Protein AF-A0A3T0E724-F1 (afdb_monomer_lite)

Foldseek 3Di:
DDDDDDDDDDDDDDDDPPPPDPPPPDVLQKDFPEWDDDPLEIETFMEGEDPR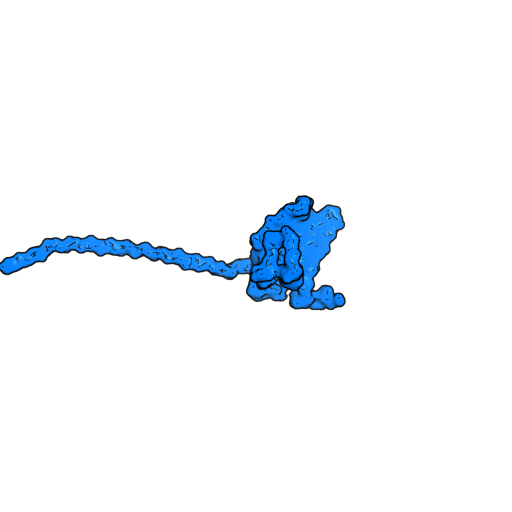LQELVSVVVCCCPPCVPGQWYKYWYAHDPVLTDHDPDHDPSVVVRTQWMWTHHNVVRDTDIGGPCSNPVPNPD

Organism: NCBI:txid1434191

pLDDT: mean 86.04, std 18.44, range [40.41, 98.62]

Radius of gyration: 25.34 Å; chains: 1; bounding box: 53×26×98 Å

Secondary structure (DSSP, 8-state):
--------------------------TTSEEEEEEEEETTEEEEEEEE-GGGGG-HHHHHHHHHHHHTT-SEEEEEEES-TTT--SSSSPPHHHHHT--EEEEEETTTTEEEEEE-TTT-GGG--

Structure (mmCIF, N/CA/C/O backbone):
data_AF-A0A3T0E724-F1
#
_entry.id   AF-A0A3T0E724-F1
#
loop_
_atom_site.group_PDB
_atom_site.id
_atom_site.type_symbol
_atom_site.label_atom_id
_atom_site.label_alt_id
_atom_site.label_comp_id
_atom_site.label_asym_id
_atom_site.label_entity_id
_atom_site.label_seq_id
_atom_site.pdbx_PDB_ins_code
_atom_site.Cartn_x
_atom_site.Cartn_y
_atom_site.Cartn_z
_atom_site.occupancy
_atom_site.B_iso_or_equiv
_atom_site.auth_seq_id
_atom_site.auth_comp_id
_atom_site.auth_asym_id
_atom_site.auth_atom_id
_atom_site.pdbx_PDB_model_num
ATOM 1 N N . MET A 1 1 ? -33.807 -14.672 -79.473 1.00 41.72 1 MET A N 1
ATOM 2 C CA . MET A 1 1 ? -32.841 -13.603 -79.138 1.00 41.72 1 MET A CA 1
ATOM 3 C C . MET A 1 1 ? -33.494 -12.680 -78.117 1.00 41.72 1 MET A C 1
ATOM 5 O O . MET A 1 1 ? -34.682 -12.433 -78.257 1.00 41.72 1 MET A O 1
ATOM 9 N N . SER A 1 2 ? -32.702 -12.206 -77.151 1.00 45.72 2 SER A N 1
ATOM 10 C CA . SER A 1 2 ? -32.975 -11.171 -76.130 1.00 45.72 2 SER A CA 1
ATOM 11 C C . SER A 1 2 ? -33.532 -11.584 -74.755 1.00 45.72 2 SER A C 1
ATOM 13 O O . SER A 1 2 ? -34.696 -11.934 -74.593 1.00 45.72 2 SER A O 1
ATOM 15 N N . ALA A 1 3 ? -32.606 -11.477 -73.788 1.00 44.12 3 ALA A N 1
ATOM 16 C CA . ALA A 1 3 ? -32.683 -11.475 -72.322 1.00 44.12 3 ALA A CA 1
ATOM 17 C C . ALA A 1 3 ? -33.669 -10.416 -71.775 1.00 44.12 3 ALA A C 1
ATOM 19 O O . ALA A 1 3 ? -33.900 -9.408 -72.432 1.00 44.12 3 ALA A O 1
ATOM 20 N N . CYS A 1 4 ? -34.384 -10.603 -70.659 1.00 48.75 4 CYS A N 1
ATOM 21 C CA . CYS A 1 4 ? -33.995 -10.906 -69.268 1.00 48.75 4 CYS A CA 1
ATOM 22 C C . CYS A 1 4 ? -33.212 -9.763 -68.589 1.00 48.75 4 CYS A C 1
ATOM 24 O O . CYS A 1 4 ? -31.987 -9.722 -68.645 1.00 48.75 4 CYS A O 1
ATOM 26 N N . HIS A 1 5 ? -33.935 -8.861 -67.916 1.00 40.41 5 HIS A N 1
ATOM 27 C CA . HIS A 1 5 ? -33.380 -7.913 -66.948 1.00 40.41 5 HIS A CA 1
ATOM 28 C C . HIS A 1 5 ? -34.281 -7.846 -65.706 1.00 40.41 5 HIS A C 1
ATOM 30 O O . HIS A 1 5 ? -35.375 -7.292 -65.748 1.00 40.41 5 HIS A O 1
ATOM 36 N N . LEU A 1 6 ? -33.794 -8.398 -64.595 1.00 48.25 6 LEU A N 1
ATOM 37 C CA . LEU A 1 6 ? -34.247 -8.102 -63.236 1.00 48.25 6 LEU A CA 1
ATOM 38 C C . LEU A 1 6 ? -32.997 -7.679 -62.458 1.00 48.25 6 LEU A C 1
ATOM 40 O O . LEU A 1 6 ? -32.106 -8.489 -62.216 1.00 48.25 6 LEU A O 1
ATOM 44 N N . LEU A 1 7 ? -32.904 -6.390 -62.136 1.00 50.22 7 LEU A N 1
ATOM 45 C CA . LEU A 1 7 ? -31.871 -5.824 -61.269 1.00 50.22 7 LEU A CA 1
ATOM 46 C C . LEU A 1 7 ? -32.371 -5.903 -59.824 1.00 50.22 7 LEU A C 1
ATOM 48 O O . LEU A 1 7 ? -33.326 -5.219 -59.464 1.00 50.22 7 LEU A O 1
ATOM 52 N N . ALA A 1 8 ? -31.729 -6.733 -59.005 1.00 51.75 8 ALA A N 1
ATOM 53 C CA . ALA A 1 8 ? -31.907 -6.737 -57.558 1.00 51.75 8 ALA A CA 1
ATOM 54 C C . ALA A 1 8 ? -30.717 -6.010 -56.915 1.00 51.75 8 ALA A C 1
ATOM 56 O O . ALA A 1 8 ? -29.587 -6.495 -56.949 1.00 51.75 8 ALA A O 1
ATOM 57 N N . SER A 1 9 ? -30.977 -4.828 -56.356 1.00 52.28 9 SER A N 1
ATOM 58 C CA . SER A 1 9 ? -30.008 -4.047 -55.586 1.00 52.28 9 SER A CA 1
ATOM 59 C C . SER A 1 9 ? -29.837 -4.651 -54.191 1.00 52.28 9 SER A C 1
ATOM 61 O O . SER A 1 9 ? -30.769 -4.639 -53.389 1.00 52.28 9 SER A O 1
ATOM 63 N N . LEU A 1 10 ? -28.643 -5.161 -53.891 1.00 52.34 10 LEU A N 1
ATOM 64 C CA . LEU A 1 10 ? -28.242 -5.609 -52.556 1.00 52.34 10 LEU A CA 1
ATOM 65 C C . LEU A 1 10 ? -27.494 -4.474 -51.846 1.00 52.34 10 LEU A C 1
ATOM 67 O O . LEU A 1 10 ? -26.379 -4.120 -52.221 1.00 52.34 10 LEU A O 1
ATOM 71 N N . VAL A 1 11 ? -28.119 -3.907 -50.814 1.00 55.50 11 VAL A N 1
ATOM 72 C CA . VAL A 1 11 ? -27.479 -2.989 -49.864 1.00 55.50 11 VAL A CA 1
ATOM 73 C C . VAL A 1 11 ? -26.815 -3.834 -48.778 1.00 55.50 11 VAL A C 1
ATOM 75 O O . VAL A 1 11 ? -27.500 -4.525 -48.027 1.00 55.50 11 VAL A 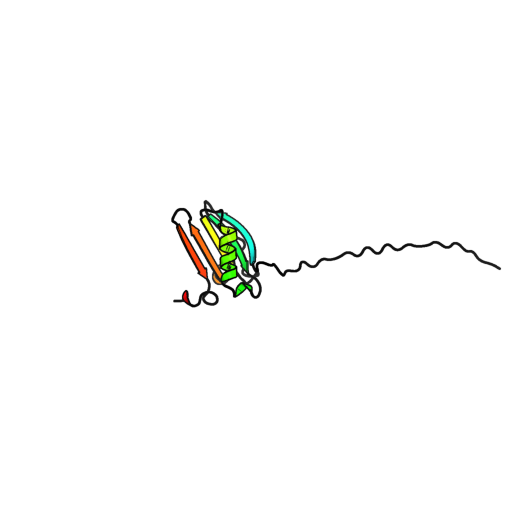O 1
ATOM 78 N N . ALA A 1 12 ? -25.485 -3.798 -48.696 1.00 55.25 12 ALA A N 1
ATOM 79 C CA . ALA A 1 12 ? -24.727 -4.456 -47.636 1.00 55.25 12 ALA A CA 1
ATOM 80 C C . ALA A 1 12 ? -24.492 -3.476 -46.472 1.00 55.25 12 ALA A C 1
ATOM 82 O O . ALA A 1 12 ? -23.723 -2.525 -46.603 1.00 55.25 12 ALA A O 1
ATOM 83 N N . LEU A 1 13 ? -25.150 -3.706 -45.330 1.00 52.47 13 LEU A N 1
ATOM 84 C CA . LEU A 1 13 ? -24.806 -3.069 -44.055 1.00 52.47 13 LEU A CA 1
ATOM 85 C C . LEU A 1 13 ? -23.568 -3.769 -43.476 1.00 52.47 13 LEU A C 1
ATOM 87 O O . LEU A 1 13 ? -23.651 -4.909 -43.022 1.00 52.47 13 LEU A O 1
ATOM 91 N N . ALA A 1 14 ? -22.425 -3.087 -43.472 1.00 58.81 14 ALA A N 1
ATOM 92 C CA . ALA A 1 14 ? -21.248 -3.525 -42.733 1.00 58.81 14 ALA A CA 1
ATOM 93 C C . ALA A 1 14 ? -21.374 -3.074 -41.268 1.00 58.81 14 ALA A C 1
ATOM 95 O O . ALA A 1 14 ? -21.255 -1.888 -40.962 1.00 58.81 14 ALA A O 1
ATOM 96 N N . ALA A 1 15 ? -21.630 -4.015 -40.359 1.00 59.03 15 ALA A N 1
ATOM 97 C CA . ALA A 1 15 ? -21.528 -3.779 -38.924 1.00 59.03 15 ALA A CA 1
ATOM 98 C C . ALA A 1 15 ? -20.046 -3.842 -38.519 1.00 59.03 15 ALA A C 1
ATOM 100 O O . ALA A 1 15 ? -19.445 -4.916 -38.499 1.00 59.03 15 ALA A O 1
ATOM 101 N N . ALA A 1 16 ? -19.443 -2.690 -38.229 1.00 57.19 16 ALA A N 1
ATOM 102 C CA . ALA A 1 16 ? -18.111 -2.627 -37.642 1.00 57.19 16 ALA A CA 1
ATOM 103 C C . ALA A 1 16 ? -18.216 -2.902 -36.135 1.00 57.19 16 ALA A C 1
ATOM 105 O O . ALA A 1 16 ? -18.615 -2.037 -35.357 1.00 57.19 16 ALA A O 1
ATOM 106 N N . SER A 1 17 ? -17.867 -4.118 -35.720 1.00 55.72 17 SER A N 1
ATOM 107 C CA . SER A 1 17 ? -17.662 -4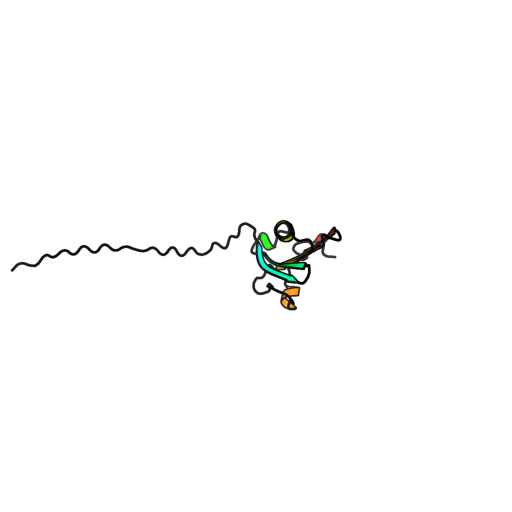.455 -34.312 1.00 55.72 17 SER A CA 1
ATOM 108 C C . SER A 1 17 ? -16.376 -3.784 -33.830 1.00 55.72 17 SER A C 1
ATOM 110 O O . SER A 1 17 ? -15.279 -4.294 -34.052 1.00 55.72 17 SER A O 1
ATOM 112 N N . GLY A 1 18 ? -16.500 -2.616 -33.201 1.00 53.22 18 GLY A N 1
ATOM 113 C CA . GLY A 1 18 ? -15.400 -1.983 -32.482 1.00 53.22 18 GLY A CA 1
ATOM 114 C C . GLY A 1 18 ? -15.031 -2.826 -31.266 1.00 53.22 18 GLY A C 1
ATOM 115 O O . GLY A 1 18 ? -15.677 -2.736 -30.227 1.00 53.22 18 GLY A O 1
ATOM 116 N N . ILE A 1 19 ? -14.008 -3.670 -31.395 1.00 57.19 19 ILE A N 1
ATOM 117 C CA . ILE A 1 19 ? -13.372 -4.316 -30.248 1.00 57.19 19 ILE A CA 1
ATOM 118 C C . ILE A 1 19 ? -12.469 -3.254 -29.623 1.00 57.19 19 ILE A C 1
ATOM 120 O O . ILE A 1 19 ? -11.323 -3.077 -30.029 1.00 57.19 19 ILE A O 1
ATOM 124 N N . SER A 1 20 ? -13.007 -2.497 -28.671 1.00 52.84 20 SER A N 1
ATOM 125 C CA . SER A 1 20 ? -12.194 -1.660 -27.794 1.00 52.84 20 SER A CA 1
ATOM 126 C C . SER A 1 20 ? -11.371 -2.589 -26.905 1.00 52.84 20 SER A C 1
ATOM 128 O O . SER A 1 20 ? -11.870 -3.117 -25.913 1.00 52.84 20 SER A O 1
ATOM 130 N N . THR A 1 21 ? -10.115 -2.835 -27.271 1.00 58.53 21 THR A N 1
ATOM 131 C CA . THR A 1 21 ? -9.129 -3.356 -26.321 1.00 58.53 21 THR A CA 1
ATOM 132 C C . THR A 1 21 ? -9.065 -2.383 -25.146 1.00 58.53 21 THR A C 1
ATOM 134 O O . THR A 1 21 ? -8.862 -1.192 -25.395 1.00 58.53 21 THR A O 1
ATOM 137 N N . PRO A 1 22 ? -9.269 -2.831 -23.894 1.00 50.34 22 PRO A N 1
ATOM 138 C CA . PRO A 1 22 ? -9.135 -1.953 -22.745 1.00 50.34 22 PRO A CA 1
ATOM 139 C C . PRO A 1 22 ? -7.699 -1.437 -22.717 1.00 50.34 22 PRO A C 1
ATOM 141 O O . PRO A 1 22 ? -6.750 -2.208 -22.568 1.00 50.34 22 PRO A O 1
ATOM 144 N N . ASP A 1 23 ? -7.563 -0.132 -22.919 1.00 46.41 23 ASP A N 1
ATOM 145 C CA . ASP A 1 23 ? -6.330 0.593 -22.682 1.00 46.41 23 ASP A CA 1
ATOM 146 C C . ASP A 1 23 ? -6.003 0.443 -21.194 1.00 46.41 23 ASP A C 1
ATOM 148 O O . ASP A 1 23 ? -6.689 0.978 -20.324 1.00 46.41 23 ASP A O 1
ATOM 152 N N . ARG A 1 24 ? -5.001 -0.387 -20.897 1.00 56.12 24 ARG A N 1
ATOM 153 C CA . ARG A 1 24 ? -4.556 -0.679 -19.531 1.00 56.12 24 ARG A CA 1
ATOM 154 C C . ARG A 1 24 ? -3.691 0.459 -18.966 1.00 56.12 24 ARG A C 1
ATOM 156 O O . ARG A 1 24 ? -3.087 0.290 -17.913 1.00 56.12 24 ARG A O 1
ATOM 163 N N . SER A 1 25 ? -3.649 1.615 -19.632 1.00 48.72 25 SER A N 1
ATOM 164 C CA . SER A 1 25 ? -3.100 2.866 -19.105 1.00 48.72 25 SER A CA 1
ATOM 165 C C . SER A 1 25 ? -4.022 3.402 -18.005 1.00 48.72 25 SER A C 1
ATOM 167 O O . SER A 1 25 ? -4.804 4.327 -18.209 1.00 48.72 25 SER A O 1
ATOM 169 N N . GLN A 1 26 ? -4.002 2.767 -16.833 1.00 60.22 26 GLN A N 1
ATOM 170 C CA . GLN A 1 26 ? -4.754 3.257 -15.683 1.00 60.22 26 GLN A CA 1
ATOM 171 C C . GLN A 1 26 ? -4.117 4.557 -15.179 1.00 60.22 26 GLN A C 1
ATOM 173 O O . GLN A 1 26 ? -2.913 4.570 -14.919 1.00 60.22 26 GLN A O 1
ATOM 178 N N . PRO A 1 27 ? -4.897 5.647 -15.042 1.00 62.66 27 PRO A N 1
ATOM 179 C CA . PRO A 1 27 ? -4.357 6.987 -14.804 1.00 62.66 27 PRO A CA 1
ATOM 180 C C . PRO A 1 27 ? -3.599 7.105 -13.477 1.00 62.66 27 PRO A C 1
ATOM 182 O O . PRO A 1 27 ? -2.715 7.946 -13.355 1.00 62.66 27 PRO A O 1
ATOM 185 N N . ASP A 1 28 ? -3.913 6.235 -12.517 1.00 81.31 28 ASP A N 1
ATOM 186 C CA . ASP A 1 28 ? -3.401 6.317 -11.150 1.00 81.31 28 ASP A CA 1
ATOM 187 C C . ASP A 1 28 ? -2.172 5.414 -10.915 1.00 81.31 28 ASP A C 1
ATOM 189 O O . ASP A 1 28 ? -1.510 5.521 -9.887 1.00 81.31 28 ASP A O 1
ATOM 193 N N . GLY A 1 29 ? -1.850 4.511 -11.854 1.00 91.50 29 GLY A N 1
ATOM 194 C CA . GLY A 1 29 ? -0.715 3.582 -11.738 1.00 91.50 29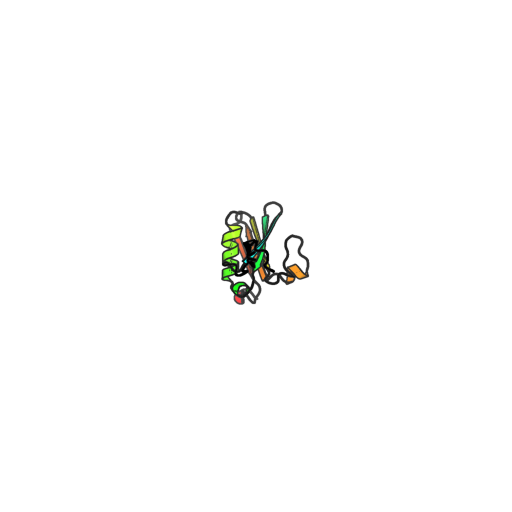 GLY A CA 1
ATOM 195 C C . GLY A 1 29 ? -0.907 2.412 -10.761 1.00 91.50 29 GLY A C 1
ATOM 196 O O . GLY A 1 29 ? -0.007 1.582 -10.624 1.00 91.50 29 GLY A O 1
ATOM 197 N N . TRP A 1 30 ? -2.064 2.312 -10.101 1.00 95.56 30 TRP A N 1
ATOM 198 C CA . TRP A 1 30 ? -2.410 1.229 -9.180 1.00 95.56 30 TRP A CA 1
ATOM 199 C C . TRP A 1 30 ? -3.902 0.882 -9.230 1.00 95.56 30 TRP A C 1
ATOM 201 O O . TRP A 1 30 ? -4.730 1.701 -9.633 1.00 95.56 30 TRP A O 1
ATOM 211 N N . TRP A 1 31 ? -4.260 -0.320 -8.773 1.00 94.94 31 TRP A N 1
ATOM 212 C CA . TRP A 1 31 ? -5.655 -0.708 -8.548 1.00 94.94 31 TRP A CA 1
ATOM 213 C C . TRP A 1 31 ? -5.842 -1.716 -7.424 1.00 94.94 31 TRP A C 1
ATOM 215 O O . TRP A 1 31 ? -4.970 -2.517 -7.092 1.00 94.94 31 TRP A O 1
ATOM 225 N N . THR A 1 32 ? -7.053 -1.721 -6.878 1.00 96.56 32 THR A N 1
ATOM 226 C CA . THR A 1 32 ? -7.478 -2.679 -5.863 1.00 96.56 32 THR A CA 1
ATOM 227 C C . THR A 1 32 ? -7.871 -4.007 -6.512 1.00 96.56 32 THR A C 1
ATOM 229 O O . THR A 1 32 ? -8.898 -4.097 -7.181 1.00 96.56 32 THR A O 1
ATOM 232 N N . LEU A 1 33 ? -7.093 -5.061 -6.263 1.00 96.88 33 LEU A N 1
ATOM 233 C CA . LEU A 1 33 ? -7.431 -6.444 -6.619 1.00 96.88 33 LEU A CA 1
ATOM 234 C C . LEU A 1 33 ? -8.642 -6.936 -5.825 1.00 96.88 33 LEU A C 1
ATOM 236 O O . LEU A 1 33 ? -9.551 -7.567 -6.362 1.00 96.88 33 LEU A O 1
ATOM 240 N N . ARG A 1 34 ? -8.651 -6.654 -4.517 1.00 97.50 34 ARG A N 1
ATOM 241 C CA . ARG A 1 34 ? -9.762 -6.990 -3.624 1.00 97.50 34 ARG A CA 1
ATOM 242 C C . ARG A 1 34 ? -9.737 -6.139 -2.364 1.00 97.50 34 ARG A C 1
ATOM 244 O O . ARG A 1 34 ? -8.697 -5.632 -1.956 1.00 97.50 34 ARG A O 1
ATOM 251 N N . SER A 1 35 ? -10.883 -6.023 -1.705 1.00 97.56 35 SER A N 1
ATOM 252 C CA . SER A 1 35 ? -10.966 -5.561 -0.320 1.00 97.56 35 SER A CA 1
ATOM 253 C C . SER A 1 35 ? -11.697 -6.593 0.530 1.00 97.56 35 SER A C 1
ATOM 255 O O . SER A 1 35 ? -12.721 -7.132 0.107 1.00 97.56 35 SER A O 1
ATOM 257 N N . VAL A 1 36 ? -11.154 -6.907 1.703 1.00 97.06 36 VAL A N 1
ATOM 258 C CA . VAL A 1 36 ? -11.676 -7.939 2.607 1.00 97.06 36 VAL A CA 1
ATOM 259 C C . VAL A 1 36 ? -11.721 -7.382 4.020 1.00 97.06 36 VAL A C 1
ATOM 261 O O . VAL A 1 36 ? -10.730 -6.855 4.517 1.00 97.06 36 VAL A O 1
ATOM 264 N N . ARG A 1 37 ? -12.871 -7.503 4.686 1.00 97.31 37 ARG A N 1
ATOM 265 C CA . ARG A 1 37 ? -13.018 -7.106 6.088 1.00 97.31 37 ARG A CA 1
ATOM 266 C C . ARG A 1 37 ? -12.717 -8.291 7.003 1.00 97.31 37 ARG A C 1
ATOM 268 O O . ARG A 1 37 ? -13.319 -9.350 6.844 1.00 97.31 37 ARG A O 1
ATOM 275 N N . GLN A 1 38 ? -11.830 -8.091 7.974 1.00 96.38 38 GLN A N 1
ATOM 276 C CA . GLN A 1 38 ? -11.512 -9.058 9.022 1.00 96.38 38 GLN A CA 1
ATOM 277 C C . GLN A 1 38 ? -11.692 -8.391 10.390 1.00 96.38 38 GLN A C 1
ATOM 279 O O . GLN A 1 38 ? -10.859 -7.611 10.851 1.00 96.38 38 GLN A O 1
ATOM 284 N N . GLY A 1 39 ? -12.825 -8.670 11.039 1.00 95.62 39 GLY A N 1
ATOM 285 C CA . GLY A 1 39 ? -13.224 -7.948 12.247 1.00 95.62 39 GLY A CA 1
ATOM 286 C C . GLY A 1 39 ? -13.393 -6.450 11.964 1.00 95.62 39 GLY A C 1
ATOM 287 O O . GLY A 1 39 ? -14.125 -6.066 11.052 1.00 95.62 39 GLY A O 1
ATOM 288 N N . ALA A 1 40 ? -12.709 -5.607 12.740 1.00 95.62 40 ALA A N 1
ATOM 289 C CA . ALA A 1 40 ? -12.750 -4.152 12.582 1.00 95.62 40 ALA A CA 1
ATOM 290 C C . ALA A 1 40 ? -11.859 -3.621 11.443 1.00 95.62 40 ALA A C 1
ATOM 292 O O . ALA A 1 40 ? -12.025 -2.471 11.043 1.00 95.62 40 ALA A O 1
ATOM 293 N N . VAL A 1 41 ? -10.937 -4.435 10.919 1.00 97.75 41 VAL A N 1
ATOM 294 C CA . VAL A 1 41 ? -9.923 -4.005 9.947 1.00 97.75 41 VAL A CA 1
ATOM 295 C C . VAL A 1 41 ? -10.412 -4.251 8.521 1.00 97.75 41 VAL A C 1
ATOM 297 O O . VAL A 1 41 ? -10.875 -5.350 8.197 1.00 97.75 41 VAL A O 1
ATOM 300 N N . LEU A 1 42 ? -10.305 -3.239 7.657 1.00 98.12 42 LEU A N 1
ATOM 301 C CA . LEU A 1 42 ? -10.452 -3.408 6.212 1.00 98.12 42 LEU A CA 1
ATOM 302 C C . LEU A 1 42 ? -9.074 -3.615 5.576 1.00 98.12 42 LEU A C 1
ATOM 304 O O . LEU A 1 42 ? -8.193 -2.773 5.718 1.00 98.12 42 LEU A O 1
ATOM 308 N N . HIS A 1 43 ? -8.894 -4.735 4.880 1.00 98.50 43 HIS A N 1
ATOM 309 C CA . HIS A 1 43 ? -7.683 -5.046 4.127 1.00 98.50 43 HIS A CA 1
ATOM 310 C C . HIS A 1 43 ? -7.908 -4.747 2.648 1.00 98.50 43 HIS A C 1
ATOM 312 O O . HIS A 1 43 ? -8.812 -5.326 2.042 1.00 98.50 43 HIS A O 1
ATOM 318 N N . HIS A 1 44 ? -7.073 -3.902 2.055 1.00 98.50 44 HIS A N 1
ATOM 319 C CA . HIS A 1 44 ? -7.002 -3.696 0.614 1.00 98.50 44 HIS A CA 1
ATOM 320 C C . HIS A 1 44 ? -5.791 -4.431 0.044 1.00 98.50 44 HIS A C 1
ATOM 322 O O . HIS A 1 44 ? -4.687 -4.352 0.578 1.00 98.50 44 HIS A O 1
ATOM 328 N N . PHE A 1 45 ? -6.010 -5.142 -1.054 1.00 98.56 45 PHE A N 1
ATOM 329 C CA . PHE A 1 45 ? -4.972 -5.804 -1.830 1.00 98.56 45 PHE A CA 1
ATOM 330 C C . PHE A 1 45 ? -4.794 -5.006 -3.106 1.00 98.56 45 PHE A C 1
ATOM 332 O O . PHE A 1 45 ? -5.750 -4.883 -3.873 1.00 98.56 45 PHE A O 1
ATOM 339 N N . VAL A 1 46 ? -3.616 -4.427 -3.297 1.00 98.31 46 VAL A N 1
ATOM 340 C CA . VAL A 1 46 ? -3.358 -3.446 -4.349 1.00 98.31 46 VAL A CA 1
ATOM 341 C C . VAL A 1 46 ? -2.221 -3.933 -5.231 1.00 98.31 46 VAL A C 1
ATOM 343 O O . VAL A 1 46 ? -1.188 -4.378 -4.730 1.00 98.31 46 VAL A O 1
ATOM 346 N N . LEU A 1 47 ? -2.425 -3.834 -6.540 1.00 98.06 47 LEU A N 1
ATOM 347 C CA . LEU A 1 47 ? -1.376 -4.012 -7.532 1.00 98.06 47 LEU A CA 1
ATOM 348 C C . LEU A 1 47 ? -0.949 -2.638 -8.051 1.00 98.06 47 LEU A C 1
ATOM 350 O O . LEU A 1 47 ? -1.803 -1.801 -8.346 1.00 98.06 47 LEU A O 1
ATOM 354 N N . VAL A 1 48 ? 0.357 -2.418 -8.152 1.00 97.69 48 VAL A N 1
ATOM 355 C CA . VAL A 1 48 ? 0.974 -1.216 -8.717 1.00 97.69 48 VAL A CA 1
ATOM 356 C C . VAL A 1 48 ? 1.757 -1.641 -9.951 1.00 97.69 48 VAL A C 1
ATOM 358 O O . VAL A 1 48 ? 2.696 -2.419 -9.836 1.00 97.69 48 VAL A O 1
ATOM 361 N N . GLU A 1 49 ? 1.380 -1.168 -11.135 1.00 91.88 49 GLU A N 1
ATOM 362 C CA . GLU A 1 49 ? 1.979 -1.646 -12.386 1.00 91.88 49 GLU A CA 1
ATOM 363 C C . GLU A 1 49 ? 2.876 -0.601 -13.057 1.00 91.88 49 GLU A C 1
ATOM 365 O O . GLU A 1 49 ? 2.736 0.614 -12.895 1.00 91.88 49 GLU A O 1
ATOM 370 N N . GLY A 1 50 ? 3.803 -1.103 -13.874 1.00 91.81 50 GLY A N 1
ATOM 371 C CA . GLY A 1 50 ? 4.603 -0.282 -14.772 1.00 91.81 50 GLY A CA 1
ATOM 372 C C . GLY A 1 50 ? 5.531 0.701 -14.044 1.00 91.81 50 GLY A C 1
ATOM 373 O O . GLY A 1 50 ? 6.026 0.408 -12.954 1.00 91.81 50 GLY A O 1
ATOM 374 N N . PRO A 1 51 ? 5.807 1.876 -14.639 1.00 93.06 51 PRO A N 1
ATOM 375 C CA . PRO A 1 51 ? 6.720 2.864 -14.061 1.00 93.06 51 PRO A CA 1
ATOM 376 C C . PRO A 1 51 ? 6.293 3.398 -12.687 1.00 93.06 51 PRO A C 1
ATOM 378 O O . PRO A 1 51 ? 7.135 3.894 -11.938 1.00 93.06 51 PRO A O 1
ATOM 381 N N . SER A 1 52 ? 5.006 3.308 -12.348 1.00 94.94 52 SER A N 1
ATOM 382 C CA . SER A 1 52 ? 4.465 3.745 -11.058 1.00 94.94 52 SER A CA 1
ATOM 383 C C . SER A 1 52 ? 4.888 2.828 -9.909 1.00 94.94 52 SER A C 1
ATOM 385 O O . SER A 1 52 ? 5.016 3.277 -8.775 1.00 94.94 52 SER A O 1
ATOM 387 N N . ALA A 1 53 ? 5.233 1.567 -10.196 1.00 95.62 53 ALA A N 1
ATOM 388 C CA . ALA A 1 53 ? 5.739 0.626 -9.195 1.00 95.62 53 ALA A CA 1
ATOM 389 C C . ALA A 1 53 ? 7.068 1.057 -8.551 1.00 95.62 53 ALA A C 1
ATOM 391 O O . ALA A 1 53 ? 7.455 0.490 -7.530 1.00 95.62 53 ALA A O 1
ATOM 392 N N . LEU A 1 54 ? 7.758 2.043 -9.137 1.00 94.56 54 LEU A N 1
ATOM 393 C CA . LEU A 1 54 ? 9.021 2.618 -8.664 1.00 94.56 54 LEU A CA 1
ATOM 394 C C . LEU A 1 54 ? 8.853 3.974 -7.962 1.00 94.56 54 LEU A C 1
ATOM 396 O O . LEU A 1 54 ? 9.844 4.548 -7.517 1.00 94.56 54 LEU A O 1
ATOM 400 N N . GLN A 1 55 ? 7.631 4.500 -7.887 1.00 95.06 55 GLN A N 1
ATOM 401 C CA . GLN A 1 55 ? 7.343 5.836 -7.372 1.00 95.06 55 GLN A CA 1
ATOM 402 C C . GLN A 1 55 ? 6.663 5.713 -6.017 1.00 95.06 55 GLN A C 1
ATOM 404 O O . GLN A 1 55 ? 5.574 5.151 -5.912 1.00 95.06 55 GLN A O 1
ATOM 409 N N . ARG A 1 56 ? 7.297 6.239 -4.968 1.00 95.56 56 ARG A N 1
ATOM 410 C CA . ARG A 1 56 ? 6.748 6.210 -3.606 1.00 95.56 56 ARG A CA 1
ATOM 411 C C . ARG A 1 56 ? 5.385 6.903 -3.541 1.00 95.56 56 ARG A C 1
ATOM 413 O O . ARG A 1 56 ? 4.475 6.426 -2.867 1.00 95.56 56 ARG A O 1
ATOM 420 N N . GLU A 1 57 ? 5.235 7.978 -4.300 1.00 95.44 57 GLU A N 1
ATOM 421 C CA . GLU A 1 57 ? 4.049 8.826 -4.367 1.00 95.44 57 GLU A CA 1
ATOM 422 C C . GLU A 1 57 ? 2.808 8.038 -4.813 1.00 95.44 57 GLU A C 1
ATOM 424 O O . GLU A 1 57 ? 1.702 8.319 -4.362 1.00 95.44 57 GLU A O 1
ATOM 429 N N . THR A 1 58 ? 2.977 7.000 -5.640 1.00 96.25 58 THR A N 1
ATOM 430 C CA . THR A 1 58 ? 1.879 6.114 -6.056 1.00 96.25 58 THR A CA 1
ATOM 431 C C . THR A 1 58 ? 1.292 5.333 -4.874 1.00 96.25 58 THR A C 1
ATOM 433 O O . THR A 1 58 ? 0.077 5.176 -4.767 1.00 96.25 58 THR A O 1
ATOM 436 N N . TYR A 1 59 ? 2.137 4.880 -3.947 1.00 97.19 59 TYR A N 1
ATOM 437 C CA . TYR A 1 59 ? 1.706 4.165 -2.741 1.00 97.19 59 TYR A CA 1
ATOM 438 C C . TYR A 1 59 ? 1.044 5.123 -1.737 1.00 97.19 59 TYR A C 1
ATOM 440 O O . TYR A 1 59 ? 0.069 4.762 -1.072 1.00 97.19 59 TYR A O 1
ATOM 448 N N . GLU A 1 60 ? 1.546 6.358 -1.655 1.00 96.06 60 GLU A N 1
ATOM 449 C CA . GLU A 1 60 ? 0.984 7.422 -0.815 1.00 96.06 60 GLU A CA 1
ATOM 450 C C . GLU A 1 60 ? -0.373 7.936 -1.336 1.00 96.06 60 GLU A C 1
ATOM 452 O O . GLU A 1 60 ? -1.274 8.215 -0.546 1.00 96.06 60 GLU A O 1
ATOM 457 N N . ASP A 1 61 ? -0.591 7.985 -2.651 1.00 96.75 61 ASP A N 1
ATOM 458 C CA . ASP A 1 61 ? -1.922 8.262 -3.211 1.00 96.75 61 ASP A CA 1
ATOM 459 C C . ASP A 1 61 ? -2.935 7.175 -2.808 1.00 96.75 61 ASP A C 1
ATOM 461 O O . ASP A 1 61 ? -4.041 7.467 -2.333 1.00 96.75 61 ASP A O 1
ATOM 465 N N . ALA A 1 62 ? -2.536 5.905 -2.929 1.00 96.50 62 ALA A N 1
ATOM 466 C CA . ALA A 1 62 ? -3.394 4.775 -2.602 1.00 96.50 62 ALA A CA 1
ATOM 467 C C . ALA A 1 62 ? -3.844 4.780 -1.133 1.00 96.50 62 ALA A C 1
ATOM 469 O O . ALA A 1 62 ? -5.029 4.564 -0.859 1.00 96.50 62 ALA A O 1
ATOM 470 N N . LEU A 1 63 ? -2.946 5.071 -0.179 1.00 95.81 63 LEU A N 1
ATOM 471 C CA . LEU A 1 63 ? -3.322 5.124 1.241 1.00 95.81 63 LEU A CA 1
ATOM 472 C C . LEU A 1 63 ? -4.302 6.256 1.549 1.00 95.81 63 LEU A C 1
ATOM 474 O O . LEU A 1 63 ? -5.265 6.036 2.289 1.00 95.81 63 LEU A O 1
ATOM 478 N N . VAL A 1 64 ? -4.124 7.429 0.929 1.00 94.75 64 VAL A N 1
ATOM 479 C CA . VAL A 1 64 ? -5.029 8.569 1.129 1.00 94.75 64 VAL A CA 1
ATOM 480 C C . VAL A 1 64 ? -6.420 8.217 0.617 1.00 94.75 64 VAL A C 1
ATOM 482 O O . VAL A 1 64 ? -7.415 8.481 1.291 1.00 94.75 64 VAL A O 1
ATOM 485 N N . ARG A 1 65 ? -6.513 7.576 -0.550 1.00 95.62 65 ARG A N 1
ATOM 486 C CA . ARG A 1 65 ? -7.798 7.280 -1.195 1.00 95.62 65 ARG A CA 1
ATOM 487 C C . ARG A 1 65 ? -8.528 6.095 -0.575 1.00 95.62 65 ARG A C 1
ATOM 489 O O . ARG A 1 65 ? -9.744 6.167 -0.395 1.00 95.62 65 ARG A O 1
ATOM 496 N N . LEU A 1 66 ? -7.818 5.017 -0.245 1.00 96.06 66 LEU A N 1
ATOM 497 C CA . LEU A 1 66 ? -8.436 3.781 0.241 1.00 96.06 66 LEU A CA 1
ATOM 498 C C . LEU A 1 66 ? -8.779 3.846 1.730 1.00 96.06 66 LEU A C 1
ATOM 500 O O . LEU A 1 66 ? -9.857 3.410 2.129 1.00 96.06 66 LEU A O 1
ATOM 504 N N . CYS A 1 67 ? -7.915 4.447 2.551 1.00 95.38 67 CYS A N 1
ATOM 505 C CA . CYS A 1 67 ? -8.101 4.437 4.000 1.00 95.38 67 CYS A CA 1
ATOM 506 C C . CYS A 1 67 ? -8.837 5.661 4.559 1.00 95.38 67 CYS A C 1
ATOM 508 O O . CYS A 1 67 ? -9.135 5.665 5.754 1.00 95.38 67 CYS A O 1
ATOM 510 N N . ALA A 1 68 ? -9.176 6.677 3.749 1.00 91.81 68 ALA A N 1
ATOM 511 C CA . ALA A 1 68 ? -9.778 7.935 4.220 1.00 91.81 68 ALA A CA 1
ATOM 512 C C . ALA A 1 68 ? -10.991 7.753 5.148 1.00 91.81 68 ALA A C 1
ATOM 514 O O . ALA A 1 68 ? -11.164 8.517 6.098 1.00 91.81 68 ALA A O 1
ATOM 515 N N . ARG A 1 69 ? -11.840 6.754 4.875 1.00 92.12 69 ARG A N 1
ATOM 516 C CA . ARG A 1 69 ? -13.119 6.545 5.578 1.00 92.12 69 ARG A CA 1
ATOM 517 C C . ARG A 1 69 ? -13.086 5.440 6.630 1.00 92.12 69 ARG A C 1
ATOM 519 O O . ARG A 1 69 ? -14.077 5.247 7.326 1.00 92.12 69 ARG A O 1
ATOM 526 N N . GLU A 1 70 ? -11.974 4.727 6.756 1.00 94.44 70 GLU A N 1
ATOM 527 C CA . GLU A 1 70 ? -11.868 3.563 7.631 1.00 94.44 70 GLU A CA 1
ATOM 528 C C . GLU A 1 70 ? -11.064 3.902 8.884 1.00 94.44 70 GLU A C 1
ATOM 530 O O . GLU A 1 70 ? -9.974 4.471 8.810 1.00 94.44 70 GLU A O 1
ATOM 535 N N . THR A 1 71 ? -11.585 3.521 10.054 1.00 95.31 71 THR A N 1
ATOM 536 C CA . THR A 1 71 ? -10.858 3.688 11.320 1.00 95.31 71 THR A CA 1
ATOM 537 C C . THR A 1 71 ? -9.675 2.727 11.416 1.00 95.31 71 THR A C 1
ATOM 539 O O . THR A 1 71 ? -8.635 3.110 11.932 1.00 95.31 71 THR A O 1
ATOM 542 N N . HIS A 1 72 ? -9.812 1.497 10.915 1.00 97.56 72 HIS A N 1
ATOM 543 C CA . HIS A 1 72 ? -8.719 0.528 10.846 1.00 97.56 72 HIS A CA 1
ATOM 544 C C . HIS A 1 72 ? -8.570 0.028 9.418 1.00 97.56 72 HIS A C 1
ATOM 546 O O . HIS A 1 72 ? -9.497 -0.572 8.867 1.00 97.56 72 HIS A O 1
ATOM 552 N N . CYS A 1 73 ? -7.409 0.274 8.827 1.00 98.06 73 CYS A N 1
ATOM 553 C CA . CYS A 1 73 ? -7.179 0.037 7.412 1.00 98.06 73 CYS A CA 1
ATOM 554 C C . CYS A 1 73 ? -5.778 -0.509 7.192 1.00 98.06 73 CYS A C 1
ATOM 556 O O . CYS A 1 73 ? -4.803 0.095 7.636 1.00 98.06 73 CYS A O 1
ATOM 558 N N . HIS A 1 74 ? -5.685 -1.649 6.517 1.00 98.44 74 HIS A N 1
ATOM 559 C CA . HIS A 1 74 ? -4.426 -2.221 6.070 1.00 98.44 74 HIS A CA 1
ATOM 560 C C . HIS A 1 74 ? -4.411 -2.239 4.543 1.00 98.44 74 HIS A C 1
ATOM 562 O O . HIS A 1 74 ? -5.390 -2.652 3.921 1.00 98.44 74 HIS A O 1
ATOM 568 N N . ILE A 1 75 ? -3.301 -1.843 3.930 1.00 98.62 75 ILE A N 1
ATOM 569 C CA . ILE A 1 75 ? -3.098 -1.986 2.487 1.00 98.62 75 ILE A CA 1
ATOM 570 C C . ILE A 1 75 ? -1.863 -2.838 2.264 1.00 98.62 75 ILE A C 1
ATOM 572 O O . ILE A 1 75 ? -0.809 -2.566 2.830 1.00 98.62 75 ILE A O 1
ATOM 576 N N . HIS A 1 76 ? -1.996 -3.868 1.441 1.00 98.62 76 HIS A N 1
ATOM 577 C CA . HIS A 1 76 ? -0.894 -4.709 1.009 1.00 98.62 76 HIS A CA 1
ATOM 578 C C . HIS A 1 76 ? -0.636 -4.446 -0.475 1.00 98.62 76 HIS A C 1
ATOM 580 O O . HIS A 1 76 ? -1.575 -4.504 -1.273 1.00 98.62 76 HIS A O 1
ATOM 586 N N . PHE A 1 77 ? 0.617 -4.162 -0.826 1.00 98.56 77 PHE A N 1
ATOM 587 C CA . PHE A 1 77 ? 1.002 -3.780 -2.181 1.00 98.56 77 PHE A CA 1
ATOM 588 C C . PHE A 1 77 ? 1.888 -4.828 -2.848 1.00 98.56 77 PHE A C 1
ATOM 590 O O . PHE A 1 77 ? 2.816 -5.350 -2.229 1.00 98.56 77 PHE A O 1
ATOM 597 N N . TRP A 1 78 ? 1.637 -5.074 -4.128 1.00 98.50 78 TRP A N 1
ATOM 598 C CA . TRP A 1 78 ? 2.489 -5.863 -5.015 1.00 98.50 78 TRP A CA 1
ATOM 599 C C . TRP A 1 78 ? 2.714 -5.107 -6.318 1.00 98.50 78 TRP A C 1
ATOM 601 O O . TRP A 1 78 ? 1.906 -4.254 -6.680 1.00 98.50 78 TRP A O 1
ATOM 611 N N . ASP A 1 79 ? 3.778 -5.449 -7.035 1.00 97.50 79 ASP A N 1
ATOM 612 C CA . ASP A 1 79 ? 4.006 -5.020 -8.421 1.00 97.50 79 ASP A CA 1
ATOM 613 C C . ASP A 1 79 ? 4.112 -6.185 -9.418 1.00 97.50 79 ASP A C 1
ATOM 615 O O . ASP A 1 79 ? 4.180 -5.966 -10.625 1.00 97.50 79 ASP A O 1
ATOM 619 N N . ASP A 1 80 ? 4.063 -7.422 -8.919 1.00 97.12 80 ASP A N 1
ATOM 620 C CA . ASP A 1 80 ? 3.999 -8.646 -9.711 1.00 97.12 80 ASP A CA 1
ATOM 621 C C . ASP A 1 80 ? 2.583 -9.254 -9.615 1.00 97.12 80 ASP A C 1
ATOM 623 O O . ASP A 1 80 ? 2.206 -9.741 -8.541 1.00 97.12 80 ASP A O 1
ATOM 627 N N . PRO A 1 81 ? 1.782 -9.242 -10.701 1.00 95.94 81 PRO A N 1
ATOM 628 C CA . PRO A 1 81 ? 0.421 -9.776 -10.689 1.00 95.94 81 PRO A CA 1
ATOM 629 C C . PRO A 1 81 ? 0.357 -11.279 -10.400 1.00 95.94 81 PRO A C 1
ATOM 631 O O . PRO A 1 81 ? -0.615 -11.727 -9.792 1.00 95.94 81 PRO A O 1
ATOM 634 N N . ASP A 1 82 ? 1.375 -12.053 -10.785 1.00 97.06 82 ASP A N 1
ATOM 635 C CA . ASP A 1 82 ? 1.386 -13.511 -10.612 1.00 97.06 82 ASP A CA 1
ATOM 636 C C . ASP A 1 82 ? 1.675 -13.907 -9.158 1.00 97.06 82 ASP A C 1
ATOM 638 O O . ASP A 1 82 ? 1.335 -15.005 -8.707 1.00 97.06 82 ASP A O 1
ATOM 642 N N . ARG A 1 83 ? 2.279 -12.987 -8.400 1.00 97.69 83 ARG A N 1
ATOM 643 C CA . ARG A 1 83 ? 2.618 -13.161 -6.983 1.00 97.69 83 ARG A CA 1
ATOM 644 C C . ARG A 1 83 ? 1.794 -12.278 -6.052 1.00 97.69 83 ARG A C 1
ATOM 646 O O . ARG A 1 83 ? 2.012 -12.307 -4.839 1.00 97.69 83 ARG A O 1
ATOM 653 N N . ALA A 1 84 ? 0.834 -11.530 -6.586 1.00 98.06 84 ALA A N 1
ATOM 654 C CA . ALA A 1 84 ? -0.067 -10.720 -5.790 1.00 98.06 84 ALA A CA 1
ATOM 655 C C . ALA A 1 84 ? -1.109 -11.585 -5.069 1.00 98.06 84 ALA A C 1
ATOM 657 O O . ALA A 1 84 ? -1.608 -12.589 -5.585 1.00 98.06 84 ALA A O 1
ATOM 658 N N . ALA A 1 85 ? -1.470 -11.184 -3.852 1.00 97.69 85 ALA A N 1
ATOM 659 C CA . ALA A 1 85 ? -2.570 -11.809 -3.132 1.00 97.69 85 ALA A CA 1
ATOM 660 C C . ALA A 1 85 ? -3.882 -11.055 -3.364 1.00 97.69 85 ALA A C 1
ATOM 662 O O . ALA A 1 85 ? -3.903 -9.849 -3.586 1.00 97.69 85 ALA A O 1
ATOM 663 N N . ALA A 1 86 ? -4.998 -11.768 -3.224 1.00 95.62 86 ALA A N 1
ATOM 664 C CA . ALA A 1 86 ? -6.347 -11.199 -3.224 1.00 95.62 86 ALA A CA 1
ATOM 665 C C . ALA A 1 86 ? -7.131 -11.614 -1.964 1.00 95.62 86 ALA A C 1
ATOM 667 O O . ALA A 1 86 ? -8.357 -11.751 -1.990 1.00 95.62 86 ALA A O 1
ATOM 668 N N . GLY A 1 87 ? -6.434 -11.897 -0.863 1.00 97.00 87 GLY A N 1
ATOM 669 C CA . GLY A 1 87 ? -7.036 -12.365 0.383 1.00 97.00 87 GLY A CA 1
ATOM 670 C C . GLY A 1 87 ? -6.006 -12.790 1.426 1.00 97.00 87 GLY A C 1
ATOM 671 O O . GLY A 1 87 ? -4.811 -12.838 1.152 1.00 97.00 87 GLY A O 1
ATOM 672 N N . LEU A 1 88 ? -6.502 -13.099 2.625 1.00 95.81 88 LEU A N 1
ATOM 673 C CA . LEU A 1 88 ? -5.742 -13.732 3.705 1.00 95.81 88 LEU A CA 1
ATOM 674 C C . LEU A 1 88 ? -6.180 -15.203 3.859 1.00 95.81 88 LEU A C 1
ATOM 676 O O . LEU A 1 88 ? -7.346 -15.503 3.581 1.00 95.81 88 LEU A O 1
ATOM 680 N N . PRO A 1 89 ? -5.305 -16.104 4.348 1.00 96.44 89 PRO A N 1
ATOM 681 C CA . PRO A 1 89 ? -3.891 -15.876 4.671 1.00 96.44 89 PRO A CA 1
ATOM 682 C C . PRO A 1 89 ? -3.013 -15.732 3.416 1.00 96.44 89 PRO A C 1
ATOM 684 O O . PRO A 1 89 ? -3.370 -16.223 2.349 1.00 96.44 89 PRO A O 1
ATOM 687 N N . LEU A 1 90 ? -1.860 -15.069 3.557 1.00 97.12 90 LEU A N 1
ATOM 688 C CA . LEU A 1 90 ? -0.855 -14.975 2.491 1.00 97.12 90 LEU A CA 1
ATOM 689 C C . LEU A 1 90 ? -0.031 -16.266 2.423 1.00 97.12 90 LEU A C 1
ATOM 691 O O . LEU A 1 90 ? 0.328 -16.822 3.464 1.00 97.12 90 LEU A O 1
ATOM 695 N N . THR A 1 91 ? 0.324 -16.712 1.217 1.00 98.31 91 THR A N 1
ATOM 696 C CA . THR A 1 91 ? 1.400 -17.701 1.052 1.00 98.31 91 THR A CA 1
ATOM 697 C C . THR A 1 91 ? 2.758 -17.066 1.365 1.00 98.31 91 THR A C 1
ATOM 699 O O . THR A 1 91 ? 2.890 -15.839 1.379 1.00 98.31 91 THR A O 1
ATOM 702 N N . HIS A 1 92 ? 3.787 -17.888 1.600 1.00 97.62 92 HIS A N 1
ATOM 703 C CA . HIS A 1 92 ? 5.151 -17.380 1.784 1.00 97.62 92 HIS A CA 1
ATOM 704 C C . HIS A 1 92 ? 5.601 -16.558 0.566 1.00 97.62 92 HIS A C 1
ATOM 706 O O . HIS A 1 92 ? 6.025 -15.418 0.721 1.00 97.62 92 HIS A O 1
ATOM 712 N N . ASP A 1 93 ? 5.379 -17.075 -0.645 1.00 98.12 93 ASP A N 1
ATOM 713 C CA . ASP A 1 93 ? 5.758 -16.386 -1.881 1.00 98.12 93 ASP A CA 1
ATOM 714 C C . ASP A 1 93 ? 5.047 -15.042 -2.054 1.00 98.12 93 ASP A C 1
ATOM 716 O O . ASP A 1 93 ? 5.674 -14.086 -2.505 1.00 98.12 93 ASP A O 1
ATOM 720 N N . GLN A 1 94 ? 3.766 -14.945 -1.683 1.00 98.38 94 GLN A N 1
ATOM 721 C CA . GLN A 1 94 ? 3.014 -13.686 -1.706 1.00 98.38 94 GLN A CA 1
ATOM 722 C C . GLN A 1 94 ? 3.517 -12.709 -0.643 1.00 98.38 94 GLN A C 1
ATOM 724 O O . GLN A 1 94 ? 3.562 -11.505 -0.882 1.00 98.38 94 GLN A O 1
ATOM 729 N N . PHE A 1 95 ? 3.881 -13.206 0.540 1.00 97.75 95 PHE A N 1
ATOM 730 C CA . PHE A 1 95 ? 4.427 -12.371 1.603 1.00 97.75 95 PHE A CA 1
ATOM 731 C C . PHE A 1 95 ? 5.777 -11.762 1.199 1.00 97.75 95 PHE A C 1
ATOM 733 O O . PHE A 1 95 ? 5.938 -10.550 1.319 1.00 97.75 95 PHE A O 1
ATOM 740 N N . GLU A 1 96 ? 6.694 -12.574 0.665 1.00 96.88 96 GLU A N 1
ATOM 741 C CA . GLU A 1 96 ? 8.022 -12.138 0.201 1.00 96.88 96 GLU A CA 1
ATOM 742 C C . GLU A 1 96 ? 7.955 -11.246 -1.049 1.00 96.88 96 GLU A C 1
ATOM 744 O O . GLU A 1 96 ? 8.811 -10.391 -1.252 1.00 96.88 96 GLU A O 1
ATOM 749 N N . ALA A 1 97 ? 6.936 -11.420 -1.898 1.00 97.62 97 ALA A N 1
ATOM 750 C CA . ALA A 1 97 ? 6.726 -10.578 -3.081 1.00 97.62 97 ALA A CA 1
ATOM 751 C C . ALA A 1 97 ? 6.178 -9.182 -2.763 1.00 97.62 97 ALA A C 1
ATOM 753 O O . ALA A 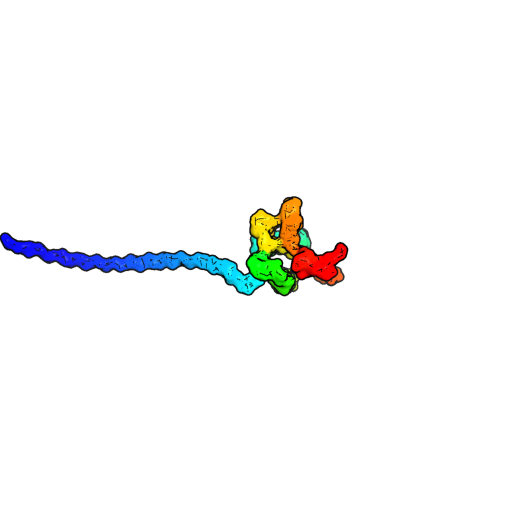1 97 ? 6.064 -8.350 -3.662 1.00 97.62 97 ALA A O 1
ATOM 754 N N . ARG A 1 98 ? 5.753 -8.933 -1.521 1.00 97.69 98 ARG A N 1
ATOM 755 C CA . ARG A 1 98 ? 5.072 -7.691 -1.164 1.00 97.69 98 ARG A CA 1
ATOM 756 C C . ARG A 1 98 ? 6.041 -6.511 -1.271 1.00 97.69 98 ARG A C 1
ATOM 758 O O . ARG A 1 98 ? 7.095 -6.501 -0.641 1.00 97.69 98 ARG A O 1
ATOM 765 N N . THR A 1 99 ? 5.658 -5.479 -2.016 1.00 97.88 99 THR A N 1
ATOM 766 C CA . THR A 1 99 ? 6.472 -4.266 -2.198 1.00 97.88 99 THR A CA 1
ATOM 767 C C . THR A 1 99 ? 6.271 -3.235 -1.098 1.00 97.88 99 THR A C 1
ATOM 769 O O . THR A 1 99 ? 7.135 -2.377 -0.894 1.00 97.88 99 THR A O 1
ATOM 772 N N . GLY A 1 100 ? 5.166 -3.345 -0.361 1.00 97.75 100 GLY A N 1
ATOM 773 C CA . GLY A 1 100 ? 4.889 -2.513 0.797 1.00 97.75 100 GLY A CA 1
ATOM 774 C C . GLY A 1 100 ? 3.654 -2.930 1.589 1.00 97.75 100 GLY A C 1
ATOM 775 O O . GLY A 1 100 ? 2.803 -3.693 1.123 1.00 97.75 100 GLY A O 1
ATOM 776 N N . VAL A 1 101 ? 3.549 -2.412 2.806 1.00 98.00 101 VAL A N 1
ATOM 777 C CA . VAL A 1 101 ? 2.357 -2.503 3.646 1.00 98.00 101 VAL A CA 1
ATOM 778 C C . VAL A 1 101 ? 2.096 -1.159 4.316 1.00 98.00 101 VAL A C 1
ATOM 780 O O . VAL A 1 101 ? 3.014 -0.528 4.830 1.00 98.00 101 VAL A O 1
ATOM 783 N N . TYR A 1 102 ? 0.839 -0.730 4.313 1.00 98.44 102 TYR A N 1
ATOM 784 C CA . TYR A 1 102 ? 0.371 0.395 5.115 1.00 98.44 102 TYR A CA 1
ATOM 785 C C . TYR A 1 102 ? -0.554 -0.113 6.213 1.00 98.44 102 TYR A C 1
ATOM 787 O O . TYR A 1 102 ? -1.450 -0.914 5.937 1.00 98.44 102 TYR A O 1
ATOM 795 N N . LEU A 1 103 ? -0.347 0.357 7.438 1.00 98.06 103 LEU A N 1
ATOM 796 C CA . LEU A 1 103 ? -1.145 0.025 8.610 1.00 98.06 103 LEU A CA 1
ATOM 797 C C . LEU A 1 103 ? -1.662 1.317 9.237 1.00 98.06 103 LEU A C 1
ATOM 799 O O . LEU A 1 103 ? -0.875 2.190 9.589 1.00 98.06 103 LEU A O 1
ATOM 803 N N . ARG A 1 104 ? -2.979 1.416 9.423 1.00 98.00 104 ARG A N 1
ATOM 804 C CA . ARG A 1 104 ? -3.633 2.540 10.097 1.00 98.00 104 ARG A CA 1
ATOM 805 C C . ARG A 1 104 ? -4.573 2.057 11.184 1.00 98.00 104 ARG A C 1
ATOM 807 O O . ARG A 1 104 ? -5.458 1.237 10.932 1.00 98.00 104 ARG A O 1
ATOM 814 N N . ASN A 1 105 ? -4.432 2.651 12.362 1.00 97.19 105 ASN A N 1
ATOM 815 C CA . ASN A 1 105 ? -5.376 2.583 13.463 1.00 97.19 105 ASN A CA 1
ATOM 816 C C . ASN A 1 105 ? -5.715 4.006 13.933 1.00 97.19 105 ASN A C 1
ATOM 818 O O . ASN A 1 105 ? -5.021 4.613 14.746 1.00 97.19 105 ASN A O 1
ATOM 822 N N . GLY A 1 106 ? -6.840 4.521 13.448 1.00 94.94 106 GLY A N 1
ATOM 823 C CA . GLY A 1 106 ? -7.365 5.835 13.799 1.00 94.94 106 GLY A CA 1
ATOM 824 C C . GLY A 1 106 ? -7.860 5.959 15.243 1.00 94.94 106 GLY A C 1
ATOM 825 O O . GLY A 1 106 ? -8.094 7.078 15.683 1.00 94.94 106 GLY A O 1
ATOM 826 N N . GLN A 1 107 ? -8.013 4.862 15.999 1.00 95.38 107 GLN A N 1
ATOM 827 C CA . GLN A 1 107 ? -8.328 4.944 17.434 1.00 95.38 107 GLN A CA 1
ATOM 828 C C . GLN A 1 107 ? -7.099 5.300 18.269 1.00 95.38 107 GLN A C 1
ATOM 830 O O . GLN A 1 107 ? -7.222 6.009 19.264 1.00 95.38 107 GLN A O 1
ATOM 835 N N . THR A 1 108 ? -5.923 4.805 17.878 1.00 96.88 108 THR A N 1
ATOM 836 C CA . THR A 1 108 ? -4.658 5.069 18.581 1.00 96.88 108 THR A CA 1
ATOM 837 C C . THR A 1 108 ? -3.832 6.175 17.927 1.00 96.88 108 THR A C 1
ATOM 839 O O . THR A 1 108 ? -2.858 6.629 18.520 1.00 96.88 108 THR A O 1
ATOM 842 N N . GLY A 1 109 ? -4.198 6.598 16.713 1.00 95.69 109 GLY A N 1
ATOM 843 C CA . GLY A 1 109 ? -3.399 7.508 15.890 1.00 95.69 109 GLY A CA 1
ATOM 844 C C . GLY A 1 109 ? -2.168 6.840 15.271 1.00 95.69 109 GLY A C 1
ATOM 845 O O . GLY A 1 109 ? -1.290 7.535 14.770 1.00 95.69 109 GLY A O 1
ATOM 846 N N . PHE A 1 110 ? -2.078 5.507 15.326 1.00 97.00 110 PHE A N 1
ATOM 847 C CA . PHE A 1 110 ? -0.971 4.768 14.734 1.00 97.00 110 PHE A CA 1
ATOM 848 C C . PHE A 1 110 ? -1.128 4.705 13.217 1.00 97.00 110 PHE A C 1
ATOM 850 O O . PHE A 1 110 ? -2.150 4.227 12.719 1.00 97.00 110 PHE A O 1
ATOM 857 N N . GLU A 1 111 ? -0.098 5.138 12.498 1.00 97.19 111 GLU A N 1
ATOM 858 C CA . GLU A 1 111 ? 0.008 5.018 11.049 1.00 97.19 111 GLU A CA 1
ATOM 859 C C . GLU A 1 111 ? 1.447 4.664 10.674 1.00 97.19 111 GLU A C 1
ATOM 861 O O . GLU A 1 111 ? 2.390 5.295 11.150 1.00 97.19 111 GLU A O 1
ATOM 866 N N . GLU A 1 112 ? 1.618 3.656 9.825 1.00 96.88 112 GLU A N 1
ATOM 867 C CA . GLU A 1 112 ? 2.931 3.216 9.366 1.00 96.88 112 GLU A CA 1
ATOM 868 C C . GLU A 1 112 ? 2.859 2.761 7.909 1.00 96.88 112 GLU A C 1
ATOM 870 O O . GLU A 1 112 ? 2.045 1.909 7.555 1.00 96.88 112 GLU A O 1
ATOM 875 N N . LEU A 1 113 ? 3.730 3.322 7.068 1.00 96.88 113 LEU A N 1
ATOM 876 C CA . LEU A 1 113 ? 3.979 2.854 5.709 1.00 96.88 113 LEU A CA 1
ATOM 877 C C . LEU A 1 113 ? 5.364 2.210 5.664 1.00 96.88 113 LEU A C 1
ATOM 879 O O . LEU A 1 113 ? 6.370 2.898 5.824 1.00 96.88 113 LEU A O 1
ATOM 883 N N . GLN A 1 114 ? 5.408 0.907 5.407 1.00 96.62 114 GLN A N 1
ATOM 884 C CA . GLN A 1 114 ? 6.639 0.163 5.166 1.00 96.62 114 GLN A CA 1
ATOM 885 C C . GLN A 1 114 ? 6.729 -0.168 3.681 1.00 96.62 114 GLN A C 1
ATOM 887 O O . GLN A 1 114 ? 5.819 -0.783 3.125 1.00 96.62 114 GLN A O 1
ATOM 892 N N . LEU A 1 115 ? 7.832 0.207 3.043 1.00 96.75 115 LEU A N 1
ATOM 893 C CA . LEU A 1 115 ? 8.117 -0.112 1.647 1.00 96.75 115 LEU A CA 1
ATOM 894 C C . LEU A 1 115 ? 9.418 -0.911 1.553 1.00 96.75 115 LEU A C 1
ATOM 896 O O . LEU A 1 115 ? 10.271 -0.848 2.436 1.00 96.75 115 LEU A O 1
ATOM 900 N N . THR A 1 116 ? 9.586 -1.659 0.465 1.00 95.69 116 THR A N 1
ATOM 901 C CA . THR A 1 116 ? 10.875 -2.297 0.148 1.00 95.69 116 THR A CA 1
ATOM 902 C C . THR A 1 116 ? 11.990 -1.260 -0.019 1.00 95.69 116 THR A C 1
ATOM 904 O O . THR A 1 1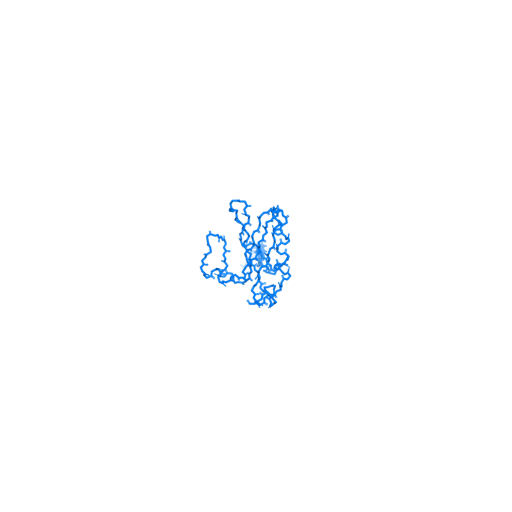16 ? 11.740 -0.126 -0.425 1.00 95.69 116 THR A O 1
ATOM 907 N N . CYS A 1 117 ? 13.248 -1.667 0.185 1.00 93.56 117 CYS A N 1
ATOM 908 C CA . CYS A 1 117 ? 14.421 -0.783 0.057 1.00 93.56 117 CYS A CA 1
ATOM 909 C C . CYS A 1 117 ? 14.540 -0.070 -1.283 1.00 93.56 117 CYS A C 1
ATOM 911 O O . CYS A 1 117 ? 15.114 1.009 -1.370 1.00 93.56 117 CYS A O 1
ATOM 913 N N . ARG A 1 118 ? 14.008 -0.686 -2.340 1.00 92.75 118 ARG A N 1
ATOM 914 C CA . ARG A 1 118 ? 13.955 -0.085 -3.671 1.00 92.75 118 ARG A CA 1
ATOM 915 C C . ARG A 1 118 ? 13.146 1.217 -3.677 1.00 92.75 118 ARG A C 1
ATOM 917 O O . ARG A 1 118 ? 13.482 2.117 -4.433 1.00 92.75 118 ARG A O 1
ATOM 924 N N . LEU A 1 119 ? 12.097 1.293 -2.861 1.00 93.25 119 LEU A N 1
ATOM 925 C CA . LEU A 1 119 ? 11.168 2.422 -2.765 1.00 93.25 119 LEU A CA 1
ATOM 926 C C . LEU A 1 119 ? 11.467 3.343 -1.577 1.00 93.25 119 LEU A C 1
ATOM 928 O O . LEU A 1 119 ? 11.124 4.521 -1.614 1.00 93.25 119 LEU A O 1
ATOM 932 N N . ASP A 1 120 ? 12.100 2.818 -0.528 1.00 91.94 120 ASP A N 1
ATOM 933 C CA . ASP A 1 120 ? 12.531 3.593 0.634 1.00 91.94 120 ASP A CA 1
ATOM 934 C C . ASP A 1 120 ? 13.938 3.179 1.100 1.00 91.94 120 ASP A C 1
ATOM 936 O O . ASP A 1 120 ? 14.091 2.408 2.052 1.00 91.94 120 ASP A O 1
ATOM 940 N N . PRO A 1 121 ? 14.998 3.690 0.447 1.00 88.56 121 PRO A N 1
ATOM 941 C CA . PRO A 1 121 ? 16.371 3.378 0.837 1.00 88.56 121 PRO A CA 1
ATOM 942 C C . PRO A 1 121 ? 16.716 3.816 2.267 1.00 88.56 121 PRO A C 1
ATOM 944 O O . PRO A 1 121 ? 17.563 3.200 2.907 1.00 88.56 121 PRO A O 1
ATOM 947 N N . ALA A 1 122 ? 16.078 4.873 2.781 1.00 86.69 122 ALA A N 1
ATOM 948 C CA . ALA A 1 122 ? 16.340 5.400 4.121 1.00 86.69 122 ALA A CA 1
ATOM 949 C C . ALA A 1 122 ? 15.715 4.536 5.232 1.00 86.69 122 ALA A C 1
ATOM 951 O O . ALA A 1 122 ? 16.216 4.520 6.364 1.00 86.69 122 ALA A O 1
ATOM 952 N N . GLY A 1 123 ? 14.632 3.827 4.899 1.00 76.75 123 GLY A N 1
ATOM 953 C CA . GLY A 1 123 ? 13.961 2.853 5.755 1.00 76.75 123 GLY A CA 1
ATOM 954 C C . GLY A 1 123 ? 14.692 1.514 5.885 1.00 76.75 123 GLY A C 1
ATOM 955 O O . GLY A 1 123 ? 14.364 0.737 6.778 1.00 76.75 123 GLY A O 1
ATOM 956 N N . CYS A 1 124 ? 15.706 1.247 5.056 1.00 77.25 124 CYS A N 1
ATOM 957 C CA . CYS A 1 124 ? 16.483 0.012 5.123 1.00 77.25 124 CYS A CA 1
ATOM 958 C C . CYS A 1 124 ? 17.689 0.151 6.044 1.00 77.25 124 CYS A C 1
ATOM 960 O O . CYS A 1 124 ? 18.683 0.790 5.702 1.00 77.25 124 CYS A O 1
ATOM 962 N N . ARG A 1 125 ? 17.578 -0.440 7.235 1.00 58.28 125 ARG A N 1
ATOM 963 C CA . ARG A 1 125 ? 18.628 -0.487 8.253 1.00 58.28 125 ARG A CA 1
ATOM 964 C C . ARG A 1 125 ? 18.793 -1.895 8.789 1.00 58.28 125 ARG A C 1
ATOM 966 O O . ARG A 1 125 ? 17.757 -2.574 8.950 1.00 58.28 125 ARG A O 1
#

Sequence (125 aa):
MSACHLLASLVALAAASGISTPDRSQPDGWWTLRSVRQGAVLHHFVLVEGPSALQRETYEDALVRLCARETHCHIHFWDDPDRAAAGLPLTHDQFEARTGVYLRNGQTGFEELQLTCRLDPAGCR